Protein AF-A0A957RKS4-F1 (afdb_monomer)

Radius of gyration: 17.4 Å; Cα contacts (8 Å, |Δi|>4): 294; chains: 1; bounding box: 41×46×58 Å

Solvent-accessible surface area (backbone atoms only — not comparable to full-atom values): 7268 Å² total; per-residue (Å²): 140,82,80,60,53,74,45,79,41,80,48,93,64,56,65,20,64,38,51,46,92,94,33,58,30,33,45,38,36,35,41,39,30,71,57,68,90,62,39,33,32,29,43,34,35,32,34,36,72,97,75,48,80,41,80,53,30,57,40,83,74,39,65,63,45,47,67,74,44,51,43,43,52,96,52,28,37,42,37,35,28,26,33,71,39,99,86,43,56,96,90,51,47,69,22,42,33,38,42,30,30,33,78,56,90,62,36,50,44,80,78,46,75,51,73,49,75,83,70,81,83,77,84,82,84,76,134

pLDDT: mean 89.53, std 15.25, range [43.5, 98.88]

Mean predicted aligned error: 6.71 Å

Structure (mmCIF, N/CA/C/O backbone):
data_AF-A0A957RKS4-F1
#
_entry.id   AF-A0A957RKS4-F1
#
loop_
_atom_site.group_PDB
_atom_site.id
_atom_site.type_symbol
_atom_site.label_atom_id
_atom_site.label_alt_id
_atom_site.label_comp_id
_atom_site.label_asym_id
_atom_site.label_entity_id
_atom_site.label_seq_id
_atom_site.pdbx_PDB_ins_code
_atom_site.Cartn_x
_atom_site.Cartn_y
_atom_site.Cartn_z
_atom_site.occupancy
_atom_site.B_iso_or_equiv
_atom_site.auth_seq_id
_atom_site.auth_comp_id
_atom_site.auth_asym_id
_atom_site.auth_atom_id
_atom_site.pdbx_PDB_model_num
ATOM 1 N N . ASP A 1 1 ? 28.084 21.461 5.021 1.00 43.50 1 ASP A N 1
ATOM 2 C CA . ASP A 1 1 ? 26.940 21.225 5.906 1.00 43.50 1 ASP A CA 1
ATOM 3 C C . ASP A 1 1 ? 25.832 20.684 5.025 1.00 43.50 1 ASP A C 1
ATOM 5 O O . ASP A 1 1 ? 25.239 21.441 4.270 1.00 43.50 1 ASP A O 1
ATOM 9 N N . SER A 1 2 ? 25.712 19.362 4.953 1.00 48.53 2 SE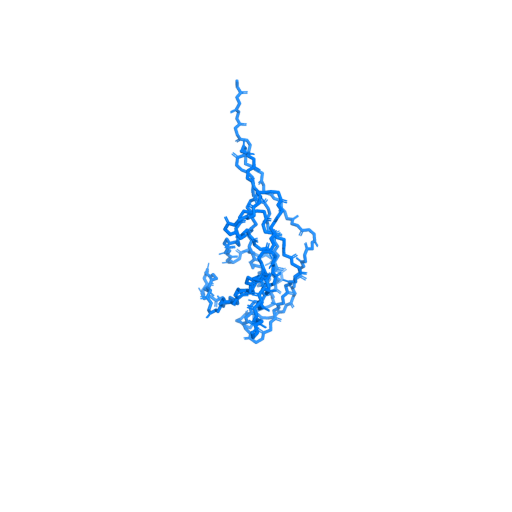R A N 1
ATOM 10 C CA . SER A 1 2 ? 24.713 18.698 4.114 1.00 48.53 2 SER A CA 1
ATOM 11 C C . SER A 1 2 ? 23.973 17.744 5.027 1.00 48.53 2 SER A C 1
ATOM 13 O O . SER A 1 2 ? 24.322 16.572 5.126 1.00 48.53 2 SER A O 1
ATOM 15 N N . ALA A 1 3 ? 23.021 18.282 5.781 1.00 55.84 3 ALA A N 1
ATOM 16 C CA . ALA A 1 3 ? 22.069 17.453 6.490 1.00 55.84 3 ALA A CA 1
ATOM 17 C C . ALA A 1 3 ? 21.181 16.778 5.438 1.00 55.84 3 ALA A C 1
ATOM 19 O O . ALA A 1 3 ? 20.476 17.453 4.687 1.00 55.84 3 ALA A O 1
ATOM 20 N N . SER A 1 4 ? 21.251 15.454 5.353 1.00 69.25 4 SER A N 1
ATOM 21 C CA . SER A 1 4 ? 20.262 14.642 4.653 1.00 69.25 4 SER A CA 1
ATOM 22 C C . SER A 1 4 ? 18.914 14.900 5.330 1.00 69.25 4 SER A C 1
ATOM 24 O O . SER A 1 4 ? 18.704 14.504 6.475 1.00 69.25 4 SER A O 1
ATOM 26 N N . MET A 1 5 ? 18.027 15.646 4.672 1.00 79.50 5 MET A N 1
ATOM 27 C CA . MET A 1 5 ? 16.661 15.840 5.153 1.00 79.50 5 MET A CA 1
ATOM 28 C C . MET A 1 5 ? 15.903 14.531 4.943 1.00 79.50 5 MET A C 1
ATOM 30 O O . MET A 1 5 ? 15.878 14.015 3.827 1.00 79.50 5 MET A O 1
ATOM 34 N N . ILE A 1 6 ? 15.294 14.015 6.010 1.00 86.12 6 ILE A N 1
ATOM 35 C CA . ILE A 1 6 ? 14.274 12.976 5.885 1.00 86.12 6 ILE A CA 1
ATOM 36 C C . ILE A 1 6 ? 12.965 13.681 5.551 1.00 86.12 6 ILE A C 1
ATOM 38 O O . ILE A 1 6 ? 12.484 14.510 6.324 1.00 86.12 6 ILE A O 1
ATOM 42 N N . GLU A 1 7 ? 12.414 13.360 4.391 1.00 91.81 7 GLU A N 1
ATOM 43 C CA . GLU A 1 7 ? 11.124 13.849 3.931 1.00 91.81 7 GLU A CA 1
ATOM 44 C C . GLU A 1 7 ? 10.143 12.678 3.871 1.00 91.81 7 GLU A C 1
ATOM 46 O O . GLU A 1 7 ? 10.432 11.654 3.252 1.00 91.81 7 GLU A O 1
ATOM 51 N N . ILE A 1 8 ? 8.982 12.846 4.507 1.00 94.00 8 ILE A N 1
ATOM 52 C CA . ILE A 1 8 ? 7.854 11.916 4.429 1.00 94.00 8 ILE A CA 1
ATOM 53 C C . ILE A 1 8 ? 6.661 12.695 3.894 1.00 94.00 8 ILE A C 1
ATOM 55 O O . ILE A 1 8 ? 6.283 13.732 4.446 1.00 94.00 8 ILE A O 1
ATOM 59 N N . ARG A 1 9 ? 6.058 12.199 2.816 1.00 95.75 9 ARG A N 1
ATOM 60 C CA . ARG A 1 9 ? 4.909 12.827 2.163 1.00 95.75 9 ARG A CA 1
ATOM 61 C C . ARG A 1 9 ? 3.755 11.852 2.040 1.00 95.75 9 ARG A C 1
ATOM 63 O O . ARG A 1 9 ? 3.910 10.793 1.448 1.00 95.75 9 ARG A O 1
ATOM 70 N N . LEU A 1 10 ? 2.581 12.261 2.510 1.00 96.62 10 LEU A N 1
ATOM 71 C CA . LEU A 1 10 ? 1.328 11.590 2.175 1.00 96.62 10 LEU A CA 1
ATOM 72 C C . LEU A 1 10 ? 1.002 11.842 0.699 1.00 96.62 10 LEU A C 1
ATOM 74 O O . LEU A 1 10 ? 0.925 12.996 0.265 1.00 96.62 10 LEU A O 1
ATOM 78 N N . LEU A 1 11 ? 0.824 10.773 -0.073 1.00 97.12 11 LEU A N 1
ATOM 79 C CA . LEU A 1 11 ? 0.390 10.877 -1.460 1.00 97.12 11 LEU A CA 1
ATOM 80 C C . LEU A 1 11 ? -1.133 11.072 -1.519 1.00 97.12 11 LEU A C 1
ATOM 82 O O . LEU A 1 11 ? -1.863 10.442 -0.756 1.00 97.12 11 LEU A O 1
ATOM 86 N N . PRO A 1 12 ? -1.638 11.941 -2.413 1.00 94.81 12 PRO A N 1
ATOM 87 C CA . PRO A 1 12 ? -3.065 12.259 -2.470 1.00 94.81 12 PRO A CA 1
ATOM 88 C C . PRO A 1 12 ? -3.919 11.150 -3.100 1.00 94.81 12 PRO A C 1
ATOM 90 O O . PRO A 1 12 ? -5.134 11.152 -2.921 1.00 94.81 12 PRO A O 1
ATOM 93 N N . ALA A 1 13 ? -3.311 10.249 -3.877 1.00 95.50 13 ALA A N 1
ATOM 94 C CA . ALA A 1 13 ? -3.981 9.140 -4.543 1.00 95.50 13 ALA A CA 1
ATOM 95 C C . ALA A 1 13 ? -2.972 8.035 -4.929 1.00 95.50 13 ALA A C 1
ATOM 97 O O . ALA A 1 13 ? -1.799 8.354 -5.151 1.00 95.50 13 ALA A O 1
ATOM 98 N N . PRO A 1 14 ? -3.437 6.782 -5.092 1.00 97.81 14 PRO A N 1
ATOM 99 C CA . PRO A 1 14 ? -4.758 6.301 -4.675 1.00 97.81 14 PRO A CA 1
ATOM 100 C C . PRO A 1 14 ? -4.916 6.274 -3.143 1.00 97.81 14 PRO A C 1
ATOM 102 O O . PRO A 1 14 ? -3.937 6.246 -2.401 1.00 97.81 14 PRO A O 1
ATOM 105 N N . ILE A 1 15 ? -6.168 6.309 -2.685 1.00 98.19 15 ILE A N 1
ATOM 106 C CA . ILE A 1 15 ? -6.577 6.067 -1.295 1.00 98.19 15 ILE A CA 1
ATOM 107 C C . ILE A 1 15 ? -7.731 5.071 -1.360 1.00 98.19 15 ILE A C 1
ATOM 109 O O . ILE A 1 15 ? -8.644 5.259 -2.167 1.00 98.19 15 ILE A O 1
ATOM 113 N N . ALA A 1 16 ? -7.707 4.043 -0.516 1.00 98.38 16 ALA A N 1
ATOM 114 C CA . ALA A 1 16 ? -8.814 3.103 -0.380 1.00 98.38 16 ALA A CA 1
ATOM 115 C C . ALA A 1 16 ? -9.428 3.190 1.015 1.00 98.38 16 ALA A C 1
ATOM 117 O O . ALA A 1 16 ? -8.716 3.383 1.996 1.00 98.38 16 ALA A O 1
ATOM 118 N N . TYR A 1 17 ? -10.745 3.015 1.086 1.00 97.81 17 TYR A N 1
ATOM 119 C CA . TYR A 1 17 ? -11.504 2.944 2.329 1.00 97.81 17 TYR A CA 1
ATOM 120 C C . TYR A 1 17 ? -12.220 1.602 2.409 1.00 97.81 17 TYR A C 1
ATOM 122 O O . TYR A 1 17 ? -12.656 1.073 1.387 1.00 97.81 17 TYR A O 1
ATOM 130 N N . GLY A 1 18 ? -12.368 1.083 3.620 1.00 96.94 18 GLY A N 1
ATOM 131 C CA . GLY A 1 18 ? -13.087 -0.153 3.885 1.00 96.94 18 GLY A CA 1
ATOM 132 C C . GLY A 1 18 ? -13.019 -0.513 5.361 1.00 96.94 18 GLY A C 1
ATOM 133 O O . GLY A 1 18 ? -12.783 0.348 6.207 1.00 96.94 18 GLY A O 1
ATOM 134 N N . THR A 1 19 ? -13.195 -1.794 5.655 1.00 96.31 19 THR A N 1
ATOM 135 C CA . THR A 1 19 ? -13.150 -2.322 7.018 1.00 96.31 19 THR A CA 1
ATOM 136 C C . THR A 1 19 ? -12.051 -3.376 7.109 1.00 96.31 19 THR A C 1
ATOM 138 O O . THR A 1 19 ? -11.975 -4.255 6.250 1.00 96.31 19 THR A O 1
ATOM 141 N N . LEU A 1 20 ? -11.206 -3.268 8.135 1.00 97.19 20 LEU A N 1
ATOM 142 C CA . LEU A 1 20 ? -10.197 -4.260 8.520 1.00 97.19 20 LEU A CA 1
ATOM 143 C C . LEU A 1 20 ? -10.376 -4.544 10.011 1.00 97.19 20 LEU A C 1
ATOM 145 O O . LEU A 1 20 ? -10.435 -3.602 10.799 1.00 97.19 20 LEU A O 1
ATOM 149 N N . ASP A 1 21 ? -10.486 -5.813 10.384 1.00 95.44 21 ASP A N 1
ATOM 150 C CA . ASP A 1 21 ? -10.731 -6.288 11.749 1.00 95.44 21 ASP A CA 1
ATOM 151 C C . ASP A 1 21 ? -11.903 -5.557 12.432 1.00 95.44 21 ASP A C 1
ATOM 153 O O . ASP A 1 21 ? -11.789 -5.055 13.549 1.00 95.44 21 ASP A O 1
ATOM 157 N N . ASP A 1 22 ? -13.029 -5.457 11.715 1.00 94.06 22 ASP A N 1
ATOM 158 C CA . ASP A 1 22 ? -14.253 -4.748 12.122 1.00 94.06 22 ASP A CA 1
ATOM 159 C C . ASP A 1 22 ? -14.081 -3.238 12.400 1.00 94.06 22 ASP A C 1
ATOM 161 O O . ASP A 1 22 ? -14.986 -2.602 12.941 1.00 94.06 22 ASP A O 1
ATOM 165 N N . GLN A 1 23 ? -12.959 -2.636 11.988 1.00 95.00 23 GLN A N 1
ATOM 166 C CA . GLN A 1 23 ? -12.681 -1.208 12.146 1.00 95.00 23 GLN A CA 1
ATOM 167 C C . GLN A 1 23 ? -12.638 -0.466 10.811 1.00 95.00 23 GLN A C 1
ATOM 169 O O . GLN A 1 23 ? -11.978 -0.889 9.853 1.00 95.00 23 GLN A O 1
ATOM 174 N N . ASP A 1 24 ? -13.285 0.702 10.774 1.00 95.50 24 ASP A N 1
ATOM 175 C CA . ASP A 1 24 ? -13.188 1.633 9.651 1.00 95.50 24 ASP A CA 1
ATOM 176 C C . ASP A 1 24 ? -11.723 2.005 9.407 1.00 95.50 24 ASP A C 1
ATOM 178 O O . ASP A 1 24 ? -11.014 2.505 10.290 1.00 95.50 24 ASP A O 1
ATOM 182 N N . SER A 1 25 ? -11.282 1.733 8.184 1.00 97.25 25 SER A N 1
ATOM 183 C CA . SER A 1 25 ? -9.883 1.750 7.787 1.00 97.25 25 SER A CA 1
ATOM 184 C C . SER A 1 25 ? -9.688 2.502 6.477 1.00 97.25 25 SER A C 1
ATOM 186 O O . SER A 1 25 ? -10.518 2.452 5.565 1.00 97.25 25 SER A O 1
ATOM 188 N N . ALA A 1 26 ? -8.542 3.164 6.366 1.00 98.00 26 ALA A N 1
ATOM 189 C CA . ALA A 1 26 ? -8.034 3.733 5.133 1.00 98.00 26 ALA A CA 1
ATOM 190 C C . ALA A 1 26 ? -6.646 3.162 4.827 1.00 98.00 26 ALA A C 1
ATOM 192 O O . ALA A 1 26 ? -5.766 3.168 5.688 1.00 98.00 26 ALA A O 1
ATOM 193 N N . ALA A 1 27 ? -6.439 2.718 3.590 1.00 98.44 27 ALA A N 1
ATOM 194 C CA . ALA A 1 27 ? -5.126 2.405 3.046 1.00 98.44 27 ALA A CA 1
ATOM 195 C C . ALA A 1 27 ? -4.634 3.621 2.257 1.00 98.44 27 ALA A C 1
ATOM 197 O O . ALA A 1 27 ? -5.293 4.084 1.320 1.00 98.44 27 ALA A O 1
ATOM 1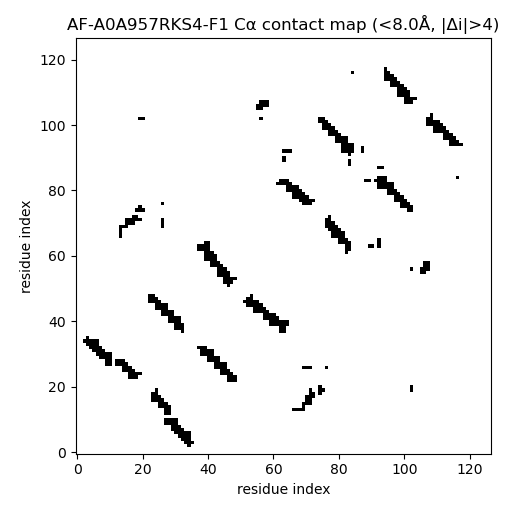98 N N . VAL A 1 28 ? -3.484 4.151 2.664 1.00 98.44 28 VAL A N 1
ATOM 199 C CA . VAL A 1 28 ? -2.847 5.334 2.078 1.00 98.44 28 VAL A CA 1
ATOM 200 C C . VAL A 1 28 ? -1.396 5.036 1.723 1.00 98.44 28 VAL A C 1
ATOM 202 O O . VAL A 1 28 ? -0.814 4.060 2.194 1.00 98.44 28 VAL A O 1
ATOM 205 N N . LEU A 1 29 ? -0.799 5.902 0.907 1.00 98.56 29 LEU A N 1
ATOM 206 C CA . LEU A 1 29 ? 0.594 5.776 0.493 1.00 98.56 29 LEU A CA 1
ATOM 207 C C . LEU A 1 29 ? 1.431 6.918 1.052 1.00 98.56 29 LEU A C 1
ATOM 209 O O . LEU A 1 29 ? 1.058 8.090 0.950 1.00 98.56 29 LEU A O 1
ATOM 213 N N . LEU A 1 30 ? 2.592 6.569 1.588 1.00 97.81 30 LEU A N 1
ATOM 214 C CA . LEU A 1 30 ? 3.627 7.514 1.980 1.00 97.81 30 LEU A CA 1
ATOM 215 C C . LEU A 1 30 ? 4.798 7.402 1.006 1.00 97.81 30 LEU A C 1
ATOM 217 O O . LEU A 1 30 ? 5.163 6.305 0.596 1.00 97.81 30 LEU A O 1
ATOM 221 N N . ALA A 1 31 ? 5.383 8.538 0.643 1.00 96.75 31 ALA A N 1
ATOM 222 C CA . ALA A 1 31 ? 6.654 8.606 -0.059 1.00 96.75 31 ALA A CA 1
ATOM 223 C C . ALA A 1 31 ? 7.738 9.094 0.904 1.00 96.75 31 ALA A C 1
ATOM 225 O O . ALA A 1 31 ? 7.597 10.165 1.501 1.00 96.75 31 ALA A O 1
ATOM 226 N N . GLU A 1 32 ? 8.813 8.323 1.025 1.00 95.06 32 GLU A N 1
ATOM 227 C CA . GLU A 1 32 ? 9.932 8.582 1.925 1.00 95.06 32 GLU A CA 1
ATOM 228 C C . GLU A 1 32 ? 11.225 8.836 1.139 1.00 95.06 32 GLU A C 1
ATOM 230 O O . GLU A 1 32 ? 11.597 8.070 0.246 1.00 95.06 32 GLU A O 1
ATOM 235 N N . SER A 1 33 ? 11.939 9.906 1.491 1.00 91.31 33 SER A N 1
ATOM 236 C CA . SER A 1 33 ? 13.270 10.224 0.966 1.00 91.31 33 SER A CA 1
ATOM 237 C C . SER A 1 33 ? 14.231 10.538 2.109 1.00 91.31 33 SER A C 1
ATOM 239 O O . SER A 1 33 ? 13.949 11.383 2.953 1.00 91.31 33 SER A O 1
ATOM 241 N N . GLY A 1 34 ? 15.383 9.862 2.135 1.00 83.75 34 GLY A N 1
ATOM 242 C CA . GLY A 1 34 ? 16.430 10.033 3.154 1.00 83.75 34 GLY A CA 1
ATOM 243 C C . GLY A 1 34 ? 17.564 10.987 2.755 1.00 83.75 34 GLY A C 1
ATOM 244 O O . GLY A 1 34 ? 18.665 10.883 3.294 1.00 83.75 34 GLY A O 1
ATOM 245 N N . GLY A 1 35 ? 17.349 11.858 1.763 1.00 76.38 35 GLY A N 1
ATOM 246 C CA . GLY A 1 35 ? 18.370 12.785 1.249 1.00 76.38 35 GLY A CA 1
ATOM 247 C C . GLY A 1 35 ? 19.306 12.206 0.176 1.00 76.38 35 GLY A C 1
ATOM 248 O O . GLY A 1 35 ? 20.282 12.854 -0.200 1.00 76.38 35 GLY A O 1
ATOM 249 N N . GLY A 1 36 ? 19.015 11.000 -0.322 1.00 80.44 36 GLY A N 1
ATOM 250 C CA . GLY A 1 36 ? 19.596 10.439 -1.546 1.00 80.44 36 GLY A CA 1
ATOM 251 C C . GLY A 1 36 ? 18.719 10.711 -2.774 1.00 80.44 36 GLY A C 1
ATOM 252 O O . GLY A 1 36 ? 17.887 11.612 -2.767 1.00 80.44 36 GLY A O 1
ATOM 253 N N . SER A 1 37 ? 18.885 9.917 -3.836 1.00 80.50 37 SER A N 1
ATOM 254 C CA . SER A 1 37 ? 17.994 9.981 -5.007 1.00 80.50 37 SER A CA 1
ATOM 255 C C . SER A 1 37 ? 16.768 9.069 -4.887 1.00 80.50 37 SER A C 1
ATOM 257 O O . SER A 1 37 ? 15.820 9.242 -5.650 1.00 80.50 37 SER A O 1
ATOM 259 N N . GLY A 1 38 ? 16.785 8.082 -3.985 1.00 86.62 38 GLY A N 1
ATOM 260 C CA . GLY A 1 38 ? 15.694 7.119 -3.800 1.00 86.62 38 GLY A CA 1
ATOM 261 C C . GLY A 1 38 ? 14.405 7.773 -3.302 1.00 86.62 38 GLY A C 1
ATOM 262 O O . GLY A 1 38 ? 14.435 8.796 -2.617 1.00 86.62 38 GLY A O 1
ATOM 263 N N . THR A 1 39 ? 13.268 7.188 -3.658 1.00 92.12 39 THR A N 1
ATOM 264 C CA . THR A 1 39 ? 11.958 7.572 -3.123 1.00 92.12 39 THR A CA 1
ATOM 265 C C . THR A 1 39 ? 11.178 6.300 -2.869 1.00 92.12 39 THR A C 1
ATOM 267 O O . THR A 1 39 ? 10.680 5.678 -3.802 1.00 92.12 39 THR A O 1
ATOM 270 N N . PHE A 1 40 ? 11.087 5.909 -1.606 1.00 95.44 40 PHE A N 1
ATOM 271 C CA . PHE A 1 40 ? 10.451 4.662 -1.207 1.00 95.44 40 PHE A CA 1
ATOM 272 C C . PHE A 1 40 ? 8.966 4.891 -0.983 1.00 95.44 40 PHE A C 1
ATOM 274 O O . PHE A 1 40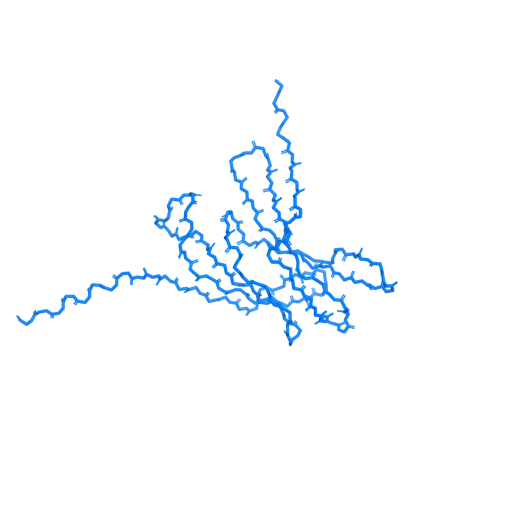 ? 8.586 5.845 -0.306 1.00 95.44 40 PHE A O 1
ATOM 281 N N . ILE A 1 41 ? 8.133 4.030 -1.558 1.00 97.69 41 ILE A N 1
ATOM 282 C CA . ILE A 1 41 ? 6.696 4.050 -1.308 1.00 97.69 41 ILE A CA 1
ATOM 283 C C . ILE A 1 41 ? 6.377 3.041 -0.214 1.00 97.69 41 ILE A C 1
ATOM 285 O O . ILE A 1 41 ? 6.845 1.900 -0.235 1.00 97.69 41 ILE A O 1
ATOM 289 N N . VAL A 1 42 ? 5.567 3.483 0.737 1.00 98.25 42 VAL A N 1
ATOM 290 C CA . VAL A 1 42 ? 5.123 2.709 1.891 1.00 98.25 42 VAL A CA 1
ATOM 291 C C . VAL A 1 42 ? 3.600 2.682 1.889 1.00 98.25 42 VAL A C 1
ATOM 293 O O . VAL A 1 42 ? 2.955 3.729 1.809 1.00 98.25 42 VAL A O 1
ATOM 296 N N . LEU A 1 43 ? 3.028 1.485 1.982 1.00 98.75 43 LEU A N 1
ATOM 297 C CA . LEU A 1 43 ? 1.620 1.287 2.296 1.00 98.75 43 LEU A CA 1
ATOM 298 C C . LEU A 1 43 ? 1.423 1.539 3.788 1.00 98.75 43 LEU A C 1
ATOM 300 O O . LEU A 1 43 ? 2.132 0.970 4.613 1.00 98.75 43 LEU A O 1
ATOM 304 N N . ALA A 1 44 ? 0.448 2.366 4.136 1.00 98.50 44 ALA A N 1
ATOM 305 C CA . ALA A 1 44 ? 0.084 2.670 5.508 1.00 98.50 44 ALA A CA 1
ATOM 306 C C . ALA A 1 44 ? -1.410 2.420 5.722 1.00 98.50 44 ALA A C 1
ATOM 308 O O . ALA A 1 44 ? -2.236 2.871 4.927 1.00 98.50 44 ALA A O 1
ATOM 309 N N . VAL A 1 45 ? -1.754 1.753 6.823 1.00 98.44 45 VAL A N 1
ATOM 310 C CA . VAL A 1 45 ? -3.141 1.620 7.275 1.00 98.44 45 VAL A CA 1
ATOM 311 C C . VAL A 1 45 ? -3.401 2.603 8.395 1.00 98.44 45 VAL A C 1
ATOM 313 O O . VAL A 1 45 ? -2.671 2.668 9.386 1.00 98.44 45 VAL A O 1
ATOM 316 N N . VAL A 1 46 ? -4.471 3.367 8.226 1.00 97.81 46 VAL A N 1
ATOM 317 C CA . VAL A 1 46 ? -5.003 4.278 9.227 1.00 97.81 46 VAL A CA 1
ATOM 318 C C . VAL A 1 46 ? -6.370 3.766 9.648 1.00 97.81 46 VAL A C 1
ATOM 320 O O . VAL A 1 46 ? -7.251 3.622 8.806 1.00 97.81 46 VAL A O 1
ATOM 323 N N . GLN A 1 47 ? -6.556 3.520 10.938 1.00 97.19 47 GLN A N 1
ATOM 324 C CA . GLN A 1 47 ? -7.861 3.205 11.518 1.00 97.19 47 GLN A CA 1
ATOM 325 C C . GLN A 1 47 ? -8.387 4.399 12.296 1.00 97.19 47 GLN A C 1
ATOM 327 O O . GLN A 1 47 ? -7.604 5.214 12.780 1.00 97.19 47 GLN A O 1
ATOM 332 N N . ALA A 1 48 ? -9.706 4.504 12.435 1.00 90.50 48 ALA A N 1
ATOM 333 C CA . ALA A 1 48 ? -10.340 5.570 13.206 1.00 90.50 48 ALA A CA 1
ATOM 334 C C . ALA A 1 48 ? -11.114 5.034 14.427 1.00 90.50 48 ALA A C 1
ATOM 336 O O . ALA A 1 48 ? -12.330 5.237 14.498 1.00 90.50 48 ALA A O 1
ATOM 337 N N . PRO A 1 49 ? -10.458 4.369 15.404 1.00 85.94 49 PRO A N 1
ATOM 338 C CA . PRO A 1 49 ? -11.139 3.948 16.625 1.00 85.94 49 PRO A CA 1
ATOM 339 C C . PRO A 1 49 ? -11.737 5.176 17.322 1.00 85.94 49 PRO A C 1
ATOM 341 O O . PRO A 1 49 ? -11.059 6.191 17.509 1.00 85.94 49 PRO A O 1
ATOM 344 N N . GLU A 1 50 ? -13.026 5.110 17.657 1.00 85.69 50 GLU A N 1
ATOM 345 C CA . GLU A 1 50 ? -13.776 6.232 18.246 1.00 85.69 50 GLU A CA 1
ATOM 346 C C . GLU A 1 50 ? -13.693 7.534 17.411 1.00 85.69 50 GLU A C 1
ATOM 348 O O . GLU A 1 50 ? -13.772 8.645 17.938 1.00 85.69 50 GLU A O 1
ATOM 353 N N . GLY A 1 51 ? -13.491 7.417 16.092 1.00 83.19 51 GLY A N 1
ATOM 354 C CA . GLY A 1 51 ? -13.401 8.545 15.163 1.00 83.19 51 GLY A CA 1
ATOM 355 C C . GLY A 1 51 ? -12.061 9.290 15.156 1.00 83.19 51 GLY A C 1
ATOM 356 O O . GLY A 1 51 ? -11.953 10.311 14.477 1.00 83.19 51 GLY A O 1
ATOM 357 N N . THR A 1 52 ? -11.036 8.811 15.873 1.00 89.38 52 THR A N 1
ATOM 358 C CA . THR A 1 52 ? -9.691 9.417 15.867 1.00 89.38 52 THR A CA 1
ATOM 359 C C . THR A 1 52 ? -8.753 8.646 14.936 1.00 89.38 52 THR A C 1
ATOM 361 O O . THR A 1 52 ? -8.421 7.508 15.256 1.00 89.38 52 THR A O 1
ATOM 364 N N . PRO A 1 53 ? -8.280 9.230 13.817 1.00 90.69 53 PRO A N 1
ATOM 365 C CA . PRO A 1 53 ? -7.374 8.541 12.902 1.00 90.69 53 PRO A CA 1
ATOM 366 C C . PRO A 1 53 ? -6.009 8.244 13.538 1.00 90.69 53 PRO A C 1
ATOM 368 O O . PRO A 1 53 ? -5.332 9.151 14.025 1.00 90.69 53 PRO A O 1
ATOM 371 N N . VAL A 1 54 ? -5.580 6.985 13.478 1.00 95.06 54 VAL A N 1
ATOM 372 C CA . VAL A 1 54 ? -4.295 6.483 13.975 1.00 95.06 54 VAL A CA 1
ATOM 373 C C . VAL A 1 54 ? -3.665 5.592 12.908 1.00 95.06 54 VAL A C 1
ATOM 375 O O . VAL A 1 54 ? -4.328 4.710 12.370 1.00 95.06 54 VAL A O 1
ATOM 378 N N . ASN A 1 55 ? -2.385 5.809 12.598 1.00 96.44 55 ASN A N 1
ATOM 379 C CA . ASN A 1 55 ? -1.610 4.873 11.781 1.00 96.44 55 ASN A CA 1
ATOM 380 C C . ASN A 1 55 ? -1.334 3.607 12.605 1.00 96.44 55 ASN A C 1
ATOM 382 O O . ASN A 1 55 ? -0.703 3.706 13.656 1.00 96.44 55 ASN A O 1
ATOM 386 N N . VAL A 1 56 ? -1.836 2.458 12.154 1.00 97.50 56 VAL A N 1
ATOM 387 C CA . VAL A 1 56 ? -1.769 1.194 12.911 1.00 97.50 56 VAL A CA 1
ATOM 388 C C . VAL A 1 56 ? -0.743 0.213 12.361 1.00 97.50 56 VAL A C 1
ATOM 390 O O . VAL A 1 56 ? -0.243 -0.609 13.119 1.00 97.50 56 VAL A O 1
ATOM 393 N N . ALA A 1 57 ? -0.415 0.299 11.070 1.00 98.19 57 ALA A N 1
ATOM 394 C CA . ALA A 1 57 ? 0.557 -0.581 10.436 1.00 98.19 57 ALA A CA 1
ATOM 395 C C . ALA A 1 57 ? 1.112 0.033 9.144 1.00 98.19 57 ALA A C 1
ATOM 397 O O . ALA A 1 57 ? 0.480 0.887 8.508 1.00 98.19 57 ALA A O 1
ATOM 398 N N . ASN A 1 58 ? 2.294 -0.431 8.742 1.00 98.12 58 ASN A N 1
ATOM 399 C CA . ASN A 1 58 ? 2.949 -0.058 7.495 1.00 98.12 58 ASN A CA 1
ATOM 400 C C . ASN A 1 58 ? 3.622 -1.267 6.824 1.00 98.12 58 ASN A C 1
ATOM 402 O O . ASN A 1 58 ? 4.007 -2.223 7.493 1.00 98.12 58 ASN A O 1
ATOM 406 N N . ALA A 1 59 ? 3.754 -1.212 5.498 1.00 98.31 59 ALA A N 1
ATOM 407 C CA . ALA A 1 59 ? 4.516 -2.163 4.694 1.00 98.31 59 ALA A CA 1
ATOM 408 C C . ALA A 1 59 ? 5.301 -1.423 3.600 1.00 98.31 59 ALA A C 1
ATOM 410 O O . ALA A 1 59 ? 4.729 -0.579 2.902 1.00 98.31 59 ALA A O 1
ATOM 411 N N . PRO A 1 60 ? 6.596 -1.723 3.407 1.00 97.50 60 PRO A N 1
ATOM 412 C CA . PRO A 1 60 ? 7.349 -1.174 2.289 1.00 97.50 60 PRO A CA 1
ATOM 413 C C . PRO A 1 60 ? 6.868 -1.801 0.975 1.00 97.50 60 PRO A C 1
ATOM 415 O O . PRO A 1 60 ? 6.817 -3.022 0.859 1.00 97.50 60 PRO A O 1
ATOM 418 N N . LEU A 1 61 ? 6.569 -0.966 -0.023 1.00 97.62 61 LEU A N 1
ATOM 419 C CA . LEU A 1 61 ? 6.223 -1.422 -1.375 1.00 97.62 61 LEU A CA 1
ATOM 420 C C . LEU A 1 61 ? 7.440 -1.416 -2.313 1.00 97.62 61 LEU A C 1
ATOM 422 O O . LEU A 1 61 ? 7.518 -2.227 -3.230 1.00 97.62 61 LEU A O 1
ATOM 426 N N . GLY A 1 62 ? 8.408 -0.521 -2.080 1.00 95.06 62 GLY A N 1
ATOM 427 C CA . GLY A 1 62 ? 9.681 -0.485 -2.811 1.00 95.06 62 GLY A CA 1
ATOM 428 C C . GLY A 1 62 ? 10.125 0.914 -3.241 1.00 95.06 62 GLY A C 1
ATOM 429 O O . GLY A 1 62 ? 9.479 1.915 -2.930 1.00 95.06 62 GLY A O 1
ATOM 430 N N . ASP A 1 63 ? 11.250 0.991 -3.957 1.00 93.62 63 ASP A N 1
ATOM 431 C CA . ASP A 1 63 ? 11.780 2.245 -4.514 1.00 93.62 63 ASP A CA 1
ATOM 432 C C . ASP A 1 63 ? 11.059 2.604 -5.822 1.00 93.62 63 ASP A C 1
ATOM 434 O O . ASP A 1 63 ? 11.022 1.811 -6.763 1.00 93.62 63 ASP A O 1
ATOM 438 N N . ARG A 1 64 ? 10.496 3.815 -5.875 1.00 92.44 64 ARG A N 1
ATOM 439 C CA . ARG A 1 64 ? 9.830 4.429 -7.039 1.00 92.44 64 ARG A CA 1
ATOM 440 C C . ARG A 1 64 ? 8.756 3.563 -7.700 1.00 92.44 64 ARG A C 1
ATOM 442 O O . ARG A 1 64 ? 8.514 3.703 -8.900 1.00 92.44 64 ARG A O 1
ATOM 449 N N . VAL A 1 65 ? 8.093 2.699 -6.935 1.00 95.75 65 VAL A N 1
ATOM 450 C CA . VAL A 1 65 ? 6.943 1.951 -7.450 1.00 95.75 65 VAL A CA 1
ATOM 451 C C . VAL A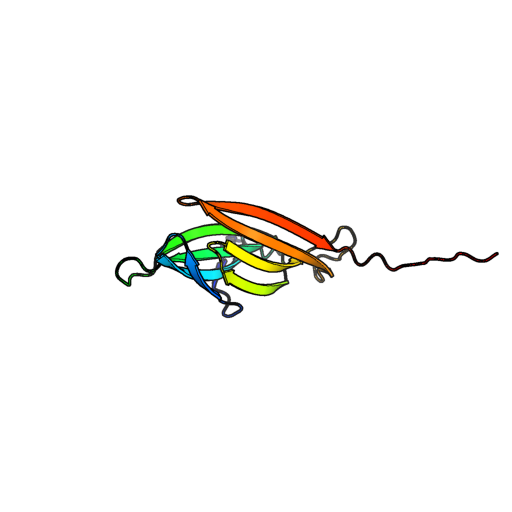 1 65 ? 5.819 2.913 -7.835 1.00 95.75 65 VAL A C 1
ATOM 453 O O . VAL A 1 65 ? 5.615 3.950 -7.199 1.00 95.75 65 VAL A O 1
ATOM 456 N N . GLN A 1 66 ? 5.081 2.576 -8.886 1.00 96.25 66 GLN A N 1
ATOM 457 C CA . GLN A 1 66 ? 3.910 3.337 -9.313 1.00 96.25 66 GLN A CA 1
ATOM 458 C C . GLN A 1 66 ? 2.663 2.565 -8.912 1.00 96.25 66 GLN A C 1
ATOM 460 O O . GLN A 1 66 ? 2.265 1.634 -9.609 1.00 96.25 66 GLN A O 1
ATOM 465 N N . VAL A 1 67 ? 2.060 2.930 -7.782 1.00 98.06 67 VAL A N 1
ATOM 466 C CA . VAL A 1 67 ? 0.810 2.308 -7.331 1.00 98.06 67 VAL A CA 1
ATOM 467 C C . VAL A 1 67 ? -0.337 2.809 -8.200 1.00 98.06 67 VAL A C 1
ATOM 469 O O . VAL A 1 67 ? -0.638 4.002 -8.234 1.00 98.06 67 VAL A O 1
ATOM 472 N N . GLN A 1 68 ? -0.952 1.884 -8.926 1.00 98.06 68 GLN A N 1
ATOM 473 C CA . GLN A 1 68 ? -2.031 2.142 -9.872 1.00 98.06 68 GLN A CA 1
ATOM 474 C C . GLN A 1 68 ? -3.393 2.046 -9.186 1.00 98.06 68 GLN A C 1
ATOM 476 O O . GLN A 1 68 ? -4.277 2.860 -9.460 1.00 98.06 68 GLN A O 1
ATOM 481 N N . SER A 1 69 ? -3.555 1.087 -8.272 1.00 98.31 69 SER A N 1
ATOM 482 C CA . SER A 1 69 ? -4.798 0.889 -7.532 1.00 98.31 69 SER A CA 1
ATOM 483 C C . SER A 1 69 ? -4.546 0.436 -6.091 1.00 98.31 69 SER A C 1
ATOM 485 O O . SER A 1 69 ? -3.518 -0.163 -5.765 1.00 98.31 69 SER A O 1
ATOM 487 N N . LEU A 1 70 ? -5.500 0.778 -5.226 1.00 98.50 70 LEU A N 1
ATOM 488 C CA . LEU A 1 70 ? -5.615 0.2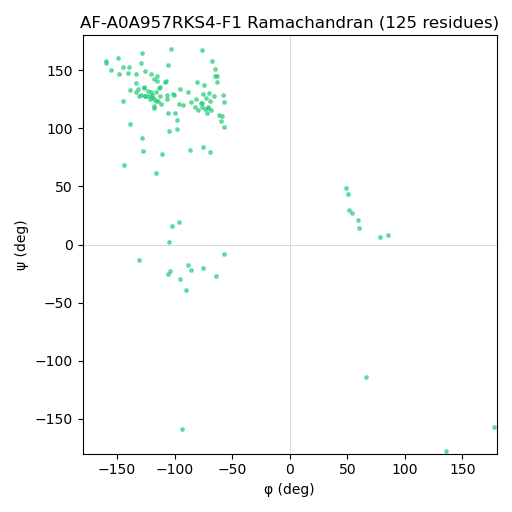90 -3.858 1.00 98.50 70 LEU A CA 1
ATOM 489 C C . LEU A 1 70 ? -7.066 -0.114 -3.620 1.00 98.50 70 LEU A C 1
ATOM 491 O O . LEU A 1 70 ? -7.981 0.616 -4.010 1.00 98.50 70 LEU A O 1
ATOM 495 N N . ALA A 1 71 ? -7.270 -1.233 -2.937 1.00 98.75 71 ALA A N 1
ATOM 496 C CA . ALA A 1 71 ? -8.585 -1.681 -2.502 1.00 98.75 71 ALA A CA 1
ATOM 497 C C . ALA A 1 71 ? -8.518 -2.272 -1.094 1.00 98.75 71 ALA A C 1
ATOM 499 O O . ALA A 1 71 ? -7.513 -2.874 -0.725 1.00 98.75 71 ALA A O 1
ATOM 500 N N . ILE A 1 72 ? -9.603 -2.111 -0.334 1.00 98.69 72 ILE A N 1
ATOM 501 C CA . ILE A 1 72 ? -9.852 -2.843 0.910 1.00 98.69 72 ILE A CA 1
ATOM 502 C C . ILE A 1 72 ? -11.130 -3.652 0.704 1.00 98.69 72 ILE A C 1
ATOM 504 O O . ILE A 1 72 ? -12.193 -3.074 0.473 1.00 98.69 72 ILE A O 1
ATOM 508 N N . ALA A 1 73 ? -11.023 -4.974 0.765 1.00 98.00 73 ALA A N 1
ATOM 509 C CA . ALA A 1 73 ? -12.141 -5.906 0.647 1.00 98.00 73 ALA A CA 1
ATOM 510 C C . ALA A 1 73 ? -11.790 -7.215 1.360 1.00 98.00 73 ALA A C 1
ATOM 512 O O . ALA A 1 73 ? -10.621 -7.579 1.424 1.00 98.00 73 ALA A O 1
ATOM 513 N N . ASP A 1 74 ? -12.790 -7.917 1.899 1.00 97.00 74 ASP A N 1
ATOM 514 C CA . ASP A 1 74 ? -12.617 -9.251 2.497 1.00 97.00 74 ASP A CA 1
ATOM 515 C C . ASP A 1 74 ? -11.466 -9.339 3.525 1.00 97.00 74 ASP A C 1
ATOM 517 O O . ASP A 1 74 ? -10.671 -10.279 3.523 1.00 97.00 74 ASP A O 1
ATOM 521 N N . ASN A 1 75 ? -11.380 -8.326 4.398 1.00 98.00 75 ASN A N 1
ATOM 522 C CA . ASN A 1 75 ? -10.336 -8.148 5.418 1.00 98.00 75 ASN A CA 1
ATOM 523 C C . ASN A 1 75 ? -8.894 -8.062 4.878 1.00 98.00 75 ASN A C 1
ATOM 525 O O . ASN A 1 75 ? -7.935 -8.292 5.612 1.00 98.00 75 ASN A O 1
ATOM 529 N N . GLN A 1 76 ? -8.742 -7.728 3.599 1.00 98.56 76 GLN A N 1
ATOM 530 C CA . GLN A 1 76 ? -7.468 -7.667 2.898 1.00 98.56 76 GLN A CA 1
ATOM 531 C C . GLN A 1 76 ? -7.301 -6.337 2.169 1.00 98.56 76 GLN A C 1
ATOM 533 O O . GLN A 1 76 ? -8.266 -5.656 1.811 1.00 98.56 76 GLN A O 1
ATOM 538 N N . ILE A 1 77 ? -6.041 -5.980 1.938 1.00 98.88 77 ILE A N 1
ATOM 539 C CA . ILE A 1 77 ? -5.639 -4.821 1.150 1.00 98.88 77 ILE A CA 1
ATOM 540 C C . ILE A 1 77 ? -4.978 -5.332 -0.120 1.00 98.88 77 ILE A C 1
ATOM 542 O O . ILE A 1 77 ? -3.960 -6.016 -0.050 1.00 98.88 77 ILE A O 1
ATOM 546 N N . THR A 1 78 ? -5.519 -4.971 -1.277 1.00 98.81 78 THR A N 1
ATOM 547 C CA . THR A 1 78 ? -4.899 -5.271 -2.571 1.00 98.81 78 THR A CA 1
ATOM 548 C C . THR A 1 78 ? -4.203 -4.028 -3.104 1.00 98.81 78 THR A C 1
ATOM 550 O O . THR A 1 78 ? -4.800 -2.951 -3.167 1.00 98.81 78 THR A O 1
ATOM 553 N N . VAL A 1 79 ? -2.942 -4.190 -3.498 1.00 98.81 79 VAL A N 1
ATOM 554 C CA . VAL A 1 79 ? -2.101 -3.160 -4.110 1.00 98.81 79 VAL A CA 1
ATOM 555 C C . VAL A 1 79 ? -1.722 -3.619 -5.508 1.00 98.81 79 VAL A C 1
ATOM 557 O O . VAL A 1 79 ? -1.043 -4.631 -5.651 1.00 98.81 79 VAL A O 1
ATOM 560 N N . GLU A 1 80 ? -2.111 -2.870 -6.537 1.00 98.56 80 GLU A N 1
ATOM 561 C CA . GLU A 1 80 ? -1.608 -3.088 -7.897 1.00 98.56 80 GLU A CA 1
ATOM 562 C C . GLU A 1 80 ? -0.633 -1.973 -8.256 1.00 98.56 80 GLU A C 1
ATOM 564 O O . GLU A 1 80 ? -0.943 -0.784 -8.130 1.00 98.56 80 GLU A O 1
ATOM 569 N N . MET A 1 81 ? 0.557 -2.342 -8.719 1.00 98.06 81 MET A N 1
ATOM 570 C CA . MET A 1 81 ? 1.636 -1.393 -8.961 1.00 98.06 81 MET A CA 1
ATOM 571 C C . MET A 1 81 ? 2.555 -1.806 -10.109 1.00 98.06 81 MET A C 1
ATOM 573 O O . MET A 1 81 ? 2.608 -2.970 -10.498 1.00 98.06 81 MET A O 1
ATOM 577 N N . LEU A 1 82 ? 3.292 -0.832 -10.646 1.00 97.31 82 LEU A N 1
ATOM 578 C CA . LEU A 1 82 ? 4.507 -1.097 -11.414 1.00 97.31 82 LEU A CA 1
ATOM 579 C C . LEU A 1 82 ? 5.714 -1.035 -10.481 1.00 97.31 82 LEU A C 1
ATOM 581 O O . LEU A 1 82 ? 5.984 0.013 -9.888 1.00 97.31 82 LEU A O 1
ATOM 585 N N . ALA A 1 83 ? 6.438 -2.141 -10.382 1.00 95.88 83 ALA A N 1
ATOM 586 C CA . ALA A 1 83 ? 7.698 -2.268 -9.668 1.00 95.88 83 ALA A CA 1
ATOM 587 C C . ALA A 1 83 ? 8.892 -2.277 -10.638 1.00 95.88 83 ALA A C 1
ATOM 589 O O . ALA A 1 83 ? 8.737 -2.360 -11.859 1.00 95.88 83 ALA A O 1
ATOM 590 N N . GLN A 1 84 ? 10.100 -2.145 -10.087 1.00 93.81 84 GLN A N 1
ATOM 591 C CA . GLN A 1 84 ? 11.337 -2.258 -10.858 1.00 93.81 84 GLN A CA 1
ATOM 592 C C . GLN A 1 84 ? 11.557 -3.713 -11.281 1.00 93.81 84 GLN A C 1
ATOM 594 O O . GLN A 1 84 ? 11.737 -4.589 -10.438 1.00 93.81 84 GLN A O 1
ATOM 599 N N . GLY A 1 85 ? 11.579 -3.954 -12.588 1.00 91.06 85 GLY A N 1
ATOM 600 C CA . GLY A 1 85 ? 12.066 -5.194 -13.169 1.00 91.06 85 GLY A CA 1
ATOM 601 C C . GLY A 1 85 ? 13.599 -5.278 -13.161 1.00 91.06 85 GLY A C 1
ATOM 602 O O . GLY A 1 85 ? 14.287 -4.278 -12.952 1.00 91.06 85 GLY A O 1
ATOM 603 N N . PRO A 1 86 ? 14.168 -6.466 -13.426 1.00 89.81 86 PRO A N 1
ATOM 604 C CA . PRO A 1 86 ? 15.618 -6.683 -13.400 1.00 89.81 86 PRO A CA 1
ATOM 60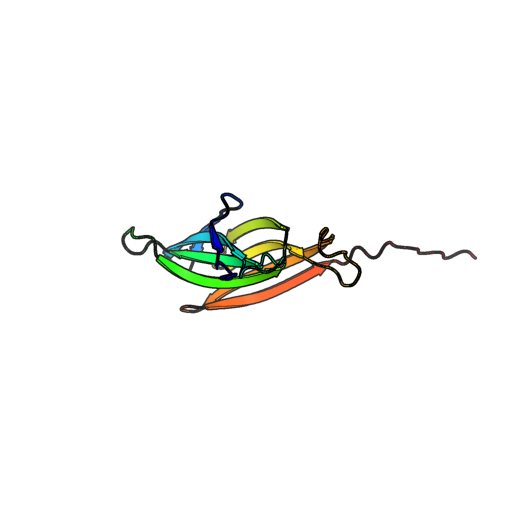5 C C . PRO A 1 86 ? 16.382 -5.883 -14.467 1.00 89.81 86 PRO A C 1
ATOM 607 O O . PRO A 1 86 ? 17.549 -5.553 -14.258 1.00 89.81 86 PRO A O 1
ATOM 610 N N . ASP A 1 87 ? 15.723 -5.565 -15.584 1.00 91.12 87 ASP A N 1
ATOM 611 C CA . ASP A 1 87 ? 16.302 -4.843 -16.723 1.00 91.12 87 ASP A CA 1
ATOM 612 C C . ASP A 1 87 ? 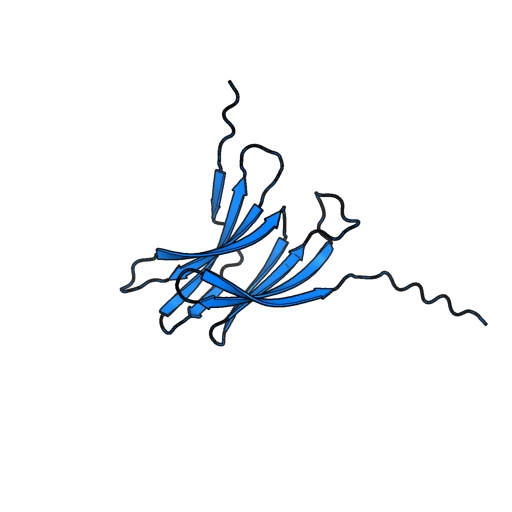15.841 -3.374 -16.798 1.00 91.12 87 ASP A C 1
ATOM 614 O O . ASP A 1 87 ? 16.215 -2.648 -17.725 1.00 91.12 87 ASP A O 1
ATOM 618 N N . ASP A 1 88 ? 15.029 -2.920 -15.836 1.00 90.69 88 ASP A N 1
ATOM 619 C CA . ASP A 1 88 ? 14.493 -1.563 -15.844 1.00 90.69 88 ASP A CA 1
ATOM 620 C C . ASP A 1 88 ? 15.563 -0.535 -15.452 1.00 90.69 88 ASP A C 1
ATOM 622 O O . ASP A 1 88 ? 16.303 -0.702 -14.476 1.00 90.69 88 ASP A O 1
ATOM 626 N N . PRO A 1 89 ? 15.629 0.610 -16.151 1.00 87.44 89 PRO A N 1
ATOM 627 C CA . PRO A 1 89 ? 16.285 1.780 -15.607 1.00 87.44 89 PRO A CA 1
ATOM 628 C C . PRO A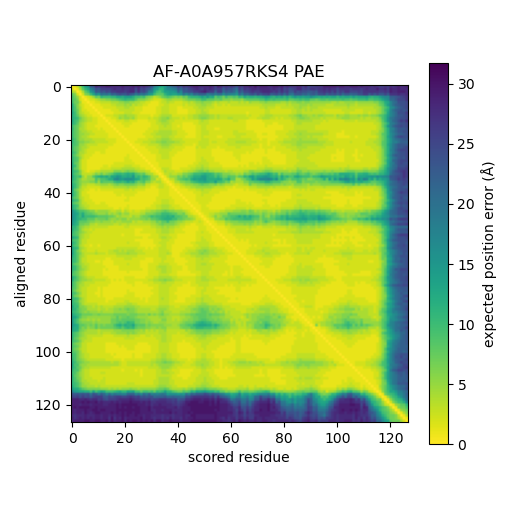 1 89 ? 15.526 2.280 -14.372 1.00 87.44 89 PRO A C 1
ATOM 630 O O . PRO A 1 89 ? 14.299 2.372 -14.372 1.00 87.44 89 PRO A O 1
ATOM 633 N N . MET A 1 90 ? 16.259 2.792 -13.382 1.00 84.56 90 MET A N 1
ATOM 634 C CA . MET A 1 90 ? 15.704 3.312 -12.120 1.00 84.56 90 MET A CA 1
ATOM 635 C C . MET A 1 90 ? 14.663 4.451 -12.261 1.00 84.56 90 MET A C 1
ATOM 637 O O . MET A 1 90 ? 14.098 4.891 -11.261 1.00 84.56 90 MET A O 1
ATOM 641 N N . CYS A 1 91 ? 14.444 5.002 -13.460 1.00 84.44 91 CYS A N 1
ATOM 642 C CA . CYS A 1 91 ? 13.400 5.998 -13.732 1.00 84.44 91 CYS A CA 1
ATOM 643 C C . CYS A 1 91 ? 12.031 5.392 -14.047 1.00 84.44 91 CYS A C 1
ATOM 645 O O . CYS A 1 91 ? 11.031 6.106 -14.012 1.00 84.44 91 CYS A O 1
ATOM 647 N N . CYS A 1 92 ? 12.010 4.131 -14.471 1.00 86.75 92 CYS A N 1
ATOM 648 C CA . CYS A 1 92 ? 11.016 3.659 -15.418 1.00 86.75 92 CYS A CA 1
ATOM 649 C C . CYS A 1 92 ? 10.613 2.210 -15.089 1.00 86.75 92 CYS A C 1
ATOM 651 O O . CYS A 1 92 ? 10.973 1.312 -15.844 1.00 86.75 92 CYS A O 1
ATOM 653 N N . PRO A 1 93 ? 9.917 1.979 -13.954 1.00 92.81 93 PRO A N 1
ATOM 654 C CA . PRO A 1 93 ? 9.442 0.648 -13.580 1.00 92.81 93 PRO A CA 1
ATOM 655 C C . PRO A 1 93 ? 8.439 0.118 -14.613 1.00 92.81 93 PRO A C 1
ATOM 657 O O . PRO A 1 93 ? 7.583 0.869 -15.088 1.00 92.81 93 PRO A O 1
ATOM 660 N N . SER A 1 94 ? 8.532 -1.167 -14.939 1.00 94.06 94 SER A N 1
ATOM 661 C CA . SER A 1 94 ? 7.709 -1.834 -15.952 1.00 94.06 94 SER A CA 1
ATOM 662 C C . SER A 1 94 ? 7.073 -3.142 -15.475 1.00 94.06 94 SER A C 1
ATOM 664 O O . SER A 1 94 ? 6.161 -3.654 -16.129 1.00 94.06 94 SER A O 1
ATOM 666 N N . GLN A 1 95 ? 7.512 -3.686 -14.340 1.00 95.56 95 GLN A N 1
ATOM 667 C CA . GLN A 1 95 ? 7.037 -4.971 -13.847 1.00 95.56 95 GLN A CA 1
ATOM 668 C C . GLN A 1 95 ? 5.678 -4.816 -13.157 1.00 95.56 95 GLN A C 1
ATOM 670 O O . GLN A 1 95 ? 5.573 -4.155 -12.128 1.00 95.56 95 GLN A O 1
ATOM 675 N N . GLN A 1 96 ? 4.631 -5.431 -13.712 1.00 97.56 96 GLN A N 1
ATOM 676 C CA . GLN A 1 96 ? 3.301 -5.401 -13.105 1.00 97.56 96 GLN A CA 1
ATOM 677 C C . GLN A 1 96 ? 3.259 -6.358 -11.912 1.00 97.56 96 GLN A C 1
ATOM 679 O O . GLN A 1 96 ? 3.401 -7.569 -12.089 1.00 97.56 96 GLN A O 1
ATOM 684 N N . THR A 1 97 ? 3.013 -5.816 -10.724 1.00 98.19 97 THR A N 1
ATOM 685 C CA . THR A 1 97 ? 2.960 -6.562 -9.466 1.00 98.19 97 THR A CA 1
ATOM 686 C C . THR A 1 97 ? 1.649 -6.277 -8.745 1.00 98.19 97 THR A C 1
ATOM 688 O O . THR A 1 97 ? 1.219 -5.127 -8.639 1.00 98.19 97 THR A O 1
ATOM 691 N N . THR A 1 98 ? 1.028 -7.335 -8.237 1.00 98.62 98 THR A N 1
ATOM 692 C CA . THR A 1 98 ? -0.109 -7.280 -7.323 1.00 98.62 98 THR A CA 1
ATOM 693 C C . THR A 1 98 ? 0.313 -7.898 -6.001 1.00 98.62 98 THR A C 1
ATOM 695 O O . THR A 1 98 ? 0.744 -9.048 -5.981 1.00 98.62 98 THR A O 1
ATOM 698 N N . GLN A 1 99 ? 0.180 -7.148 -4.913 1.00 98.75 99 GLN A N 1
ATOM 699 C CA . GLN A 1 99 ? 0.416 -7.621 -3.550 1.00 98.75 99 GLN A CA 1
ATOM 700 C C . GLN A 1 99 ? -0.891 -7.594 -2.761 1.00 98.75 99 GLN A C 1
ATOM 702 O O . GLN A 1 99 ? -1.680 -6.654 -2.890 1.00 98.75 99 GLN A O 1
ATOM 707 N N . VAL A 1 100 ? -1.107 -8.612 -1.932 1.00 98.81 100 VAL A N 1
ATOM 708 C CA . VAL A 1 100 ? -2.255 -8.703 -1.030 1.00 98.81 100 VAL A CA 1
ATOM 709 C C . VAL A 1 100 ? -1.756 -8.779 0.403 1.00 98.81 100 VAL A C 1
ATOM 711 O O . VAL A 1 100 ? -0.921 -9.622 0.734 1.00 98.81 100 VAL A O 1
ATOM 714 N N . TYR A 1 101 ? -2.275 -7.894 1.247 1.00 98.88 101 TYR A N 1
ATOM 715 C CA . TYR A 1 101 ? -1.899 -7.786 2.648 1.00 98.88 101 TYR A CA 1
ATOM 716 C C . TYR A 1 101 ? -3.078 -8.062 3.573 1.00 98.88 101 TYR A C 1
ATOM 718 O O . TYR A 1 101 ? -4.187 -7.593 3.327 1.00 98.88 101 TYR A O 1
ATOM 726 N N . GLU A 1 102 ? -2.803 -8.732 4.685 1.00 98.62 102 GLU A N 1
ATOM 727 C CA . GLU A 1 102 ? -3.698 -8.817 5.840 1.00 98.62 102 GLU A CA 1
ATOM 728 C C . GLU A 1 102 ? -3.147 -7.972 6.990 1.00 98.62 102 GLU A C 1
ATOM 730 O O . GLU A 1 102 ? -1.938 -7.963 7.249 1.00 98.62 102 GLU A O 1
ATOM 735 N N . LEU A 1 103 ? -4.035 -7.280 7.705 1.00 98.38 103 LEU A N 1
ATOM 736 C CA . LEU A 1 103 ? -3.683 -6.662 8.978 1.00 98.38 103 LEU A CA 1
ATOM 737 C C . LEU A 1 103 ? -3.611 -7.758 10.046 1.00 98.38 103 LEU A C 1
ATOM 739 O O . LEU A 1 103 ? -4.573 -8.484 10.272 1.00 98.38 103 LEU A O 1
ATOM 743 N N . GLN A 1 104 ? -2.454 -7.899 10.687 1.00 97.12 104 GLN A N 1
ATOM 744 C CA . GLN A 1 104 ? -2.217 -8.874 11.748 1.00 97.12 104 GLN A CA 1
ATOM 745 C C . GLN A 1 104 ? -1.637 -8.143 12.958 1.00 97.12 104 GLN A C 1
ATOM 747 O O . GLN A 1 104 ? -0.425 -7.934 13.070 1.00 97.12 104 GLN A O 1
ATOM 752 N N . GLY A 1 105 ? -2.525 -7.709 13.855 1.00 93.31 105 GLY A N 1
ATOM 753 C CA . GLY A 1 105 ? -2.152 -6.855 14.980 1.00 93.31 105 GLY A CA 1
ATOM 754 C C . GLY A 1 105 ? -1.678 -5.483 14.498 1.00 93.31 105 GLY A C 1
ATOM 755 O O . GLY A 1 105 ? -2.458 -4.719 13.943 1.00 93.31 105 GLY A O 1
ATOM 756 N N . ASP A 1 106 ? -0.402 -5.174 14.716 1.00 93.25 106 ASP A N 1
ATOM 757 C CA . ASP A 1 106 ? 0.263 -3.926 14.316 1.00 93.25 106 ASP A CA 1
ATOM 758 C C . ASP A 1 106 ? 1.138 -4.084 13.057 1.00 93.25 106 ASP A C 1
ATOM 760 O O . ASP A 1 106 ? 1.973 -3.231 12.744 1.00 93.25 106 ASP A O 1
ATOM 764 N N . THR A 1 107 ? 0.951 -5.178 12.312 1.00 97.44 107 THR A N 1
ATOM 765 C CA . THR A 1 107 ? 1.741 -5.497 11.117 1.00 97.44 107 THR A CA 1
ATOM 766 C C . THR A 1 107 ? 0.870 -5.744 9.892 1.00 97.44 107 THR A C 1
ATOM 768 O O . THR A 1 107 ? -0.253 -6.232 9.999 1.00 97.44 107 THR A O 1
ATOM 771 N N . LEU A 1 108 ? 1.402 -5.420 8.712 1.00 98.50 108 LEU A N 1
ATOM 772 C CA . LEU A 1 108 ? 0.833 -5.828 7.430 1.00 98.50 108 LEU A CA 1
ATOM 773 C C . LEU A 1 108 ? 1.580 -7.061 6.927 1.00 98.50 108 LEU A C 1
ATOM 775 O O . LEU A 1 108 ? 2.733 -6.968 6.501 1.00 98.50 108 LEU A O 1
ATOM 779 N N . ALA A 1 109 ? 0.922 -8.214 6.981 1.00 98.38 109 ALA A N 1
ATOM 780 C CA . ALA A 1 109 ? 1.465 -9.464 6.475 1.00 98.38 109 ALA A CA 1
ATOM 781 C C . ALA A 1 109 ? 1.170 -9.583 4.978 1.00 98.38 109 ALA A C 1
ATOM 783 O O . ALA A 1 109 ? 0.010 -9.539 4.577 1.00 98.38 109 ALA A O 1
ATOM 784 N N . LEU A 1 110 ? 2.208 -9.742 4.153 1.00 98.44 110 LEU A N 1
ATOM 785 C CA . LEU A 1 110 ? 2.049 -10.075 2.737 1.00 98.44 110 LEU A CA 1
ATOM 786 C C . LEU A 1 110 ? 1.578 -11.531 2.629 1.00 98.44 110 LEU A C 1
ATOM 788 O O . LEU A 1 110 ? 2.323 -12.444 2.988 1.00 98.44 110 LEU A O 1
ATOM 792 N N . VAL A 1 111 ? 0.348 -11.737 2.164 1.00 98.50 111 VAL A N 1
ATOM 793 C CA . VAL A 1 111 ? -0.278 -13.065 2.068 1.00 98.50 111 VAL A CA 1
ATOM 794 C C . VAL A 1 111 ? -0.319 -13.609 0.645 1.00 98.50 111 VAL A C 1
ATOM 796 O O . VAL A 1 111 ? -0.359 -14.824 0.468 1.00 98.50 111 VAL A O 1
ATOM 799 N N . ASP A 1 112 ? -0.248 -12.733 -0.357 1.00 98.44 112 ASP A N 1
ATOM 800 C CA . ASP A 1 112 ? -0.098 -13.116 -1.758 1.00 98.44 112 ASP A CA 1
ATOM 801 C C . ASP A 1 112 ? 0.698 -12.064 -2.536 1.00 98.44 112 ASP A C 1
ATOM 803 O O . ASP A 1 112 ? 0.610 -10.864 -2.264 1.00 98.44 112 ASP A O 1
ATOM 807 N N . GLU A 1 113 ? 1.464 -12.522 -3.520 1.00 97.81 113 GLU A N 1
ATOM 808 C CA . GLU A 1 113 ? 2.143 -11.666 -4.484 1.00 97.81 113 GLU A CA 1
ATOM 809 C C . GLU A 1 113 ? 2.161 -12.346 -5.849 1.00 97.81 113 GLU A C 1
ATOM 811 O O . GLU A 1 113 ? 2.701 -13.440 -6.021 1.00 97.81 113 GLU A O 1
ATOM 816 N N . THR A 1 114 ? 1.619 -11.658 -6.848 1.00 97.69 114 THR A N 1
ATOM 817 C CA . THR A 1 114 ? 1.701 -12.078 -8.243 1.00 97.69 114 THR A CA 1
ATOM 818 C C . THR A 1 114 ? 2.415 -11.011 -9.048 1.00 97.69 114 THR A C 1
ATOM 820 O O . THR A 1 114 ? 2.032 -9.844 -9.043 1.00 97.69 114 THR A O 1
ATOM 823 N N . THR A 1 115 ? 3.427 -11.429 -9.798 1.00 94.88 115 THR A N 1
ATOM 824 C CA . THR A 1 115 ? 4.215 -10.542 -10.644 1.00 94.88 115 THR A CA 1
ATOM 825 C C . THR A 1 115 ? 4.223 -11.061 -12.075 1.00 94.88 115 THR A C 1
ATOM 827 O O . THR A 1 115 ? 4.547 -12.220 -12.325 1.00 94.88 115 THR A O 1
ATOM 830 N N . SER A 1 116 ? 3.874 -10.198 -13.026 1.00 86.44 116 SER A N 1
ATOM 831 C CA . SER A 1 116 ? 3.958 -10.482 -14.457 1.00 86.44 116 SER A CA 1
ATOM 832 C C . SER A 1 116 ? 5.137 -9.728 -15.059 1.00 86.44 116 SER A C 1
ATOM 834 O O . SER A 1 116 ? 5.134 -8.501 -15.155 1.00 86.44 116 SER A O 1
ATOM 836 N N . SER A 1 117 ? 6.149 -10.463 -15.513 1.00 64.75 117 SER A N 1
ATOM 837 C CA . SER A 1 117 ? 7.106 -9.942 -16.481 1.00 64.75 117 SER A CA 1
ATOM 838 C C . SER A 1 117 ? 6.438 -9.963 -17.851 1.00 64.75 117 SER A C 1
ATOM 840 O O . SER A 1 117 ? 6.034 -11.022 -18.331 1.00 64.75 117 SER A O 1
ATOM 842 N N . THR A 1 118 ? 6.332 -8.808 -18.511 1.00 48.78 118 THR A N 1
ATOM 843 C CA . THR A 1 118 ? 6.088 -8.802 -19.958 1.00 48.78 118 THR A CA 1
ATOM 844 C C . THR A 1 118 ? 7.362 -9.321 -20.625 1.00 48.78 118 THR A C 1
ATOM 846 O O . THR A 1 118 ? 8.197 -8.553 -21.095 1.00 48.78 118 THR A O 1
ATOM 849 N N . GLU A 1 119 ? 7.551 -10.642 -20.632 1.00 46.38 119 GLU A N 1
ATOM 850 C CA . GLU A 1 119 ? 8.457 -11.267 -21.583 1.00 46.38 119 GLU A CA 1
ATOM 851 C C . GLU A 1 119 ? 7.902 -10.949 -22.970 1.00 46.38 119 GLU A C 1
ATOM 853 O O . GLU A 1 119 ? 6.821 -11.393 -23.361 1.00 46.38 119 GLU A O 1
ATOM 858 N N . SER A 1 120 ? 8.631 -10.115 -23.708 1.00 45.22 120 SER A N 1
ATOM 859 C CA . SER A 1 120 ? 8.394 -9.911 -25.130 1.00 45.22 120 SER A CA 1
ATOM 860 C C . SER A 1 120 ? 8.497 -11.268 -25.823 1.00 45.22 120 SER A C 1
ATOM 862 O O . SER A 1 120 ? 9.590 -11.785 -26.050 1.00 45.22 120 SER A O 1
ATOM 864 N N . GLY A 1 121 ? 7.349 -11.870 -26.127 1.00 44.88 121 GLY A N 1
ATOM 865 C CA . GLY A 1 121 ? 7.274 -13.133 -26.840 1.00 44.88 121 GLY A CA 1
ATOM 866 C C . GLY A 1 121 ? 7.956 -13.026 -28.201 1.00 44.88 121 GLY A C 1
ATOM 867 O O . GLY A 1 121 ? 7.439 -12.392 -29.116 1.00 44.88 121 GLY A O 1
ATOM 868 N N . SER A 1 122 ? 9.092 -13.703 -28.356 1.00 45.34 122 SER A N 1
ATOM 869 C CA . SER A 1 122 ? 9.637 -14.080 -29.659 1.00 45.34 122 SER A CA 1
ATOM 870 C C . SER A 1 122 ? 9.537 -15.594 -29.798 1.00 45.34 122 SER A C 1
ATOM 872 O O . SER A 1 122 ? 10.495 -16.339 -29.608 1.00 45.34 122 SER A O 1
ATOM 874 N N . SER A 1 123 ? 8.330 -16.069 -30.108 1.00 46.97 123 SER A N 1
ATOM 875 C CA . SER A 1 123 ? 8.162 -17.396 -30.698 1.00 46.97 123 SER A CA 1
ATOM 876 C C . SER A 1 123 ? 8.576 -17.316 -32.166 1.00 46.97 123 SER A C 1
ATOM 878 O O . SER A 1 123 ? 7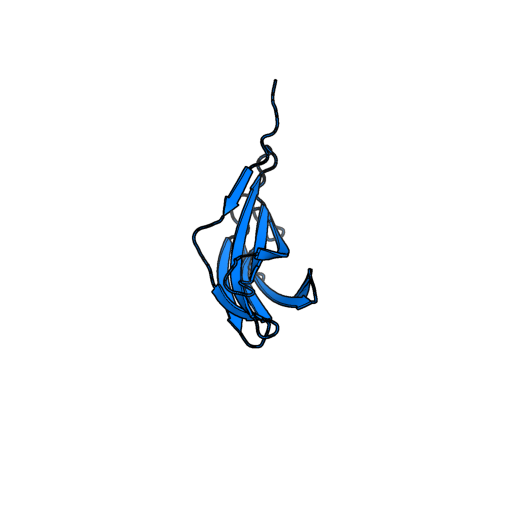.740 -17.141 -33.046 1.00 46.97 123 SER A O 1
ATOM 880 N N . ALA A 1 124 ? 9.873 -17.437 -32.443 1.00 49.41 124 ALA A N 1
ATOM 881 C CA . ALA A 1 124 ? 10.346 -17.799 -33.773 1.00 49.41 124 ALA A CA 1
ATOM 882 C C . ALA A 1 124 ? 10.375 -19.331 -33.871 1.00 49.41 124 ALA A C 1
ATOM 884 O O . ALA A 1 124 ? 11.409 -19.967 -33.681 1.00 49.41 124 ALA A O 1
ATOM 885 N N . SER A 1 125 ? 9.211 -19.928 -34.134 1.00 51.41 125 SER A N 1
ATOM 886 C CA . SER A 1 125 ? 9.130 -21.282 -34.680 1.00 51.41 125 SER A CA 1
ATOM 887 C C . SER A 1 125 ? 8.927 -21.139 -36.185 1.00 51.41 125 SER A C 1
ATOM 889 O O . SER A 1 125 ? 7.826 -20.842 -36.643 1.00 51.41 125 SER A O 1
ATOM 891 N N . THR A 1 126 ? 10.010 -21.291 -36.943 1.00 47.12 126 THR A N 1
ATOM 892 C CA . THR A 1 126 ? 9.951 -21.450 -38.397 1.00 47.12 126 THR A CA 1
ATOM 893 C C . THR A 1 126 ? 10.531 -22.816 -38.735 1.00 47.12 126 THR A C 1
ATOM 895 O O . THR A 1 126 ? 11.632 -23.149 -38.297 1.00 47.12 126 THR A O 1
ATOM 898 N N . LEU A 1 127 ? 9.708 -23.581 -39.454 1.00 49.50 127 LEU A N 1
ATOM 899 C CA . LEU A 1 127 ? 9.952 -24.897 -40.045 1.00 49.50 127 LEU A CA 1
ATOM 900 C C . LEU A 1 127 ? 11.134 -24.905 -41.023 1.00 49.50 127 LEU A C 1
ATOM 902 O O . LEU A 1 127 ? 11.332 -23.875 -41.709 1.00 49.50 127 LEU A O 1
#

Sequence (127 aa):
DSASMIEIRLLPAPIAYGTLDDQDSAAVLLAESGGGSGTFIVLAVVQAPEGTPVNVANAPLGDRVQVQSLAIADNQITVEMLAQGPDDPMCCPSQQTTQVYELQGDTLALVDETTSSTESGSSASTL

Nearest PDB structures (foldseek):
  7brs-assembly2_B  TM=3.698E-01  e=2.634E+00  Escherichia coli K-12

Foldseek 3Di:
DQQQDKDKDWDPDDKEWDDAPNFTKIWTWIWIGRNDPWTWIKIWIWTQVVHNTDTQEIDTPGTPKAFPDWYDDPNKIKTWIFDADPPDDSVDGDKTKIWIWHDDGSYTDTPDMDIDDPPPDDPPDDD

Secondary structure (DSSP, 8-state):
------EEEE-SS--EEEEETTEEEEEEEEEEE-SSS--EEEEEEEE-GGG--EEEEEEEEEES-EEEEEEEETTEEEEEEEEPPTT--TT---EEEEEEEEEETTEEEEEEEEEE-----------